Protein 8AMY (pdb70)

Structure (mmCIF, N/CA/C/O backbone):
data_8AMY
#
_entry.id   8AMY
#
_cell.length_a   52.860
_cell.length_b   52.860
_cell.length_c   137.430
_cell.angle_alpha   90.000
_cell.angle_beta   90.000
_cell.angle_gamma   90.000
#
_symmetry.space_group_name_H-M   'I 41 2 2'
#
loop_
_entity.id
_entity.type
_entity.pdbx_description
1 polymer 'Mu8.1 conotoxin'
2 non-polymer '2-(N-MORPHOLINO)-ETHANESULFONIC ACID'
3 non-polymer 1-ETHOXY-2-(2-ETHOXYETHOXY)ETHANE
4 non-polymer 'BICARBONATE ION'
5 non-polymer 'SULFATE ION'
6 non-polymer 'ZINC ION'
7 non-polymer 'SODIUM ION'
8 water water
#
loop_
_atom_site.group_PDB
_atom_site.id
_atom_site.type_symbol
_atom_site.label_atom_id
_atom_site.label_alt_id
_atom_site.label_comp_id
_atom_site.label_asym_id
_atom_site.label_entity_id
_atom_site.label_seq_id
_atom_site.pdbx_PDB_ins_code
_atom_site.Cartn_x
_atom_site.Cartn_y
_atom_site.Cartn_z
_atom_site.occupancy
_atom_site.B_iso_or_equiv
_atom_site.auth_seq_id
_atom_site.auth_comp_id
_atom_site.auth_asym_id
_atom_site.auth_atom_id
_atom_site.pdbx_PDB_model_num
ATOM 1 N N . ASP A 1 5 ? 26.91212 11.25241 67.40037 1.000 82.95561 5 ASP A N 1
ATOM 2 C CA . ASP A 1 5 ? 26.28974 12.36316 66.67904 1.000 71.74604 5 ASP A CA 1
ATOM 3 C C . ASP A 1 5 ? 24.77518 12.16646 66.49531 1.000 69.83322 5 ASP A C 1
ATOM 4 O O . ASP A 1 5 ? 24.25100 11.02490 66.46459 1.000 50.16593 5 ASP A O 1
ATOM 12 N N . ASN A 1 6 ? 24.06556 13.28790 66.32934 1.000 44.06610 6 ASN A N 1
ATOM 13 C CA . ASN A 1 6 ? 22.61060 13.20184 66.30572 1.000 51.42270 6 ASN A CA 1
ATOM 14 C C . ASN A 1 6 ? 22.10304 12.55382 65.01342 1.000 43.30174 6 ASN A C 1
ATOM 15 O O . ASN A 1 6 ? 20.98083 12.03127 65.00538 1.000 38.94775 6 ASN A O 1
ATOM 26 N N . LEU A 1 7 ? 22.90514 12.55756 63.94296 1.000 39.51304 7 LEU A N 1
ATOM 27 C CA . LEU A 1 7 ? 22.47829 12.01891 62.64951 1.000 31.95367 7 LEU A CA 1
ATOM 28 C C . LEU A 1 7 ? 23.16038 10.71044 62.30807 1.000 38.25002 7 LEU A C 1
ATOM 29 O O . LEU A 1 7 ? 23.08045 10.26483 61.17268 1.000 31.21492 7 LEU A O 1
ATOM 45 N N . THR A 1 8 ? 23.78274 10.05907 63.27363 1.000 35.86762 8 THR A N 1
ATOM 46 C CA . THR A 1 8 ? 24.46923 8.81334 62.96210 1.000 32.57351 8 THR A CA 1
ATOM 47 C C . THR A 1 8 ? 23.52044 7.75707 62.38226 1.000 29.93606 8 THR A C 1
ATOM 48 O O . THR A 1 8 ? 23.91332 6.96566 61.51292 1.000 34.94901 8 THR A O 1
ATOM 59 N N . HIS A 1 9 ? 22.26225 7.76674 62.79831 1.000 32.57268 9 HIS A N 1
ATOM 60 C CA . HIS A 1 9 ? 21.31562 6.78010 62.31354 1.000 27.55554 9 HIS A CA 1
ATOM 61 C C . HIS A 1 9 ? 21.00742 6.96717 60.85456 1.000 25.79300 9 HIS A C 1
ATOM 62 O O . HIS A 1 9 ? 20.41941 6.08358 60.23044 1.000 29.51472 9 HIS A O 1
ATOM 76 N N . CYS A 1 10 ? 21.38495 8.09143 60.27797 1.000 26.06681 10 CYS A N 1
ATOM 77 C CA . CYS A 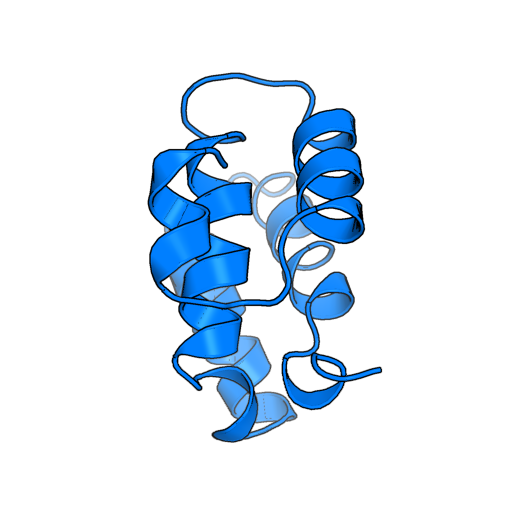1 10 ? 21.00323 8.33793 58.88380 1.000 26.18835 10 CYS A CA 1
ATOM 78 C C . CYS A 1 10 ? 21.95954 7.70930 57.88843 1.000 28.01296 10 CYS A C 1
ATOM 79 O O . CYS A 1 10 ? 21.65253 7.69880 56.69490 1.000 26.19622 10 CYS A O 1
ATOM 86 N N . ARG A 1 11 ? 23.17904 7.30806 58.31807 1.000 24.49349 11 ARG A N 1
ATOM 87 C CA . ARG A 1 11 ? 24.14065 6.65204 57.43613 1.000 24.71091 11 ARG A CA 1
ATOM 88 C C . ARG A 1 11 ? 24.46603 7.54847 56.24042 1.000 27.05619 11 ARG A C 1
ATOM 89 O O . ARG A 1 11 ? 24.45660 7.10212 55.11194 1.000 26.09725 11 ARG A O 1
ATOM 110 N N . LEU A 1 12 ? 24.73309 8.85026 56.49966 1.000 27.61266 12 LEU A N 1
ATOM 111 C CA . LEU A 1 12 ? 24.76832 9.81507 55.40175 1.000 28.57597 12 LEU A CA 1
ATOM 112 C C . LEU A 1 12 ? 26.04402 9.70282 54.58685 1.000 25.42472 12 LEU A C 1
ATOM 113 O O . LEU A 1 12 ? 26.02818 9.91857 53.36598 1.000 28.66032 12 LEU A O 1
ATOM 129 N N . PHE A 1 13 ? 27.16102 9.30372 55.19466 1.000 30.24745 13 PHE A N 1
ATOM 130 C CA . PHE A 1 13 ? 28.36352 9.06978 54.39326 1.000 31.89375 13 PHE A CA 1
ATOM 131 C C . PHE A 1 13 ? 28.16697 7.90464 53.44972 1.000 30.57870 13 PHE A C 1
ATOM 132 O O . PHE A 1 13 ? 28.59979 7.92676 52.27802 1.000 30.65708 13 PHE A O 1
ATOM 149 N N . GLU A 1 14 ? 27.50719 6.86963 53.94490 1.000 28.16474 14 GLU A N 1
ATOM 150 C CA . GLU A 1 14 ? 27.10748 5.73837 53.11241 1.000 27.89610 14 GLU A CA 1
ATOM 151 C C . GLU A 1 14 ? 26.24266 6.20604 51.93440 1.000 28.73934 14 GLU A C 1
ATOM 152 O O . GLU A 1 14 ? 26.49402 5.83725 50.77071 1.000 32.86037 14 GLU A O 1
ATOM 164 N N . PHE A 1 15 ? 25.27606 7.07957 52.19862 1.000 26.73087 15 PHE A N 1
ATOM 165 C CA . PHE A 1 15 ? 24.45865 7.63532 51.12010 1.000 23.28965 15 PHE A CA 1
ATOM 166 C C . PHE A 1 15 ? 25.32101 8.41699 50.14600 1.000 24.28801 15 PHE A C 1
ATOM 167 O O . PHE A 1 15 ? 25.21129 8.23861 48.92118 1.000 26.54568 15 PHE A O 1
ATOM 184 N N . ARG A 1 16 ? 26.20338 9.24592 50.66102 1.000 27.87283 16 ARG A N 1
ATOM 185 C CA . ARG A 1 16 ? 27.06971 10.03818 49.80270 1.000 25.93497 16 ARG A CA 1
ATOM 186 C C . ARG A 1 16 ? 27.89230 9.14634 48.89278 1.000 27.36672 16 ARG A C 1
ATOM 187 O O . ARG A 1 16 ? 27.94613 9.34617 47.66790 1.000 28.68948 16 ARG A O 1
ATOM 208 N N A LEU A 1 17 ? 28.53021 8.13320 49.46441 0.522 26.33119 17 LEU A N 1
ATOM 209 N N B LEU A 1 17 ? 28.57582 8.17517 49.47026 0.478 26.40399 17 LEU A N 1
ATOM 210 C CA A LEU A 1 17 ? 29.39090 7.28199 48.64607 0.522 27.12063 17 LEU A CA 1
ATOM 211 C CA B LEU A 1 17 ? 29.38537 7.30544 48.63119 0.478 27.15994 17 LEU A CA 1
ATOM 212 C C A LEU A 1 17 ? 28.58694 6.47969 47.64372 0.522 25.94419 17 LEU A C 1
ATOM 213 C C B LEU A 1 17 ? 28.51791 6.65240 47.57526 0.478 25.57506 17 LEU A C 1
ATOM 214 O O A LEU A 1 17 ? 29.11354 6.07663 46.60441 0.522 25.91159 17 LEU A O 1
ATOM 215 O O B LEU A 1 17 ? 28.88260 6.61128 46.39042 0.478 26.22235 17 LEU A O 1
ATOM 246 N N . CYS A 1 18 ? 27.35083 6.13704 47.99055 1.000 24.91182 18 CYS A N 1
ATOM 247 C CA . CYS A 1 18 ? 26.45960 5.46023 47.04047 1.000 27.79514 18 CYS A CA 1
ATOM 248 C C . CYS A 1 18 ? 26.12323 6.38112 45.87424 1.000 23.81604 18 CYS A C 1
ATOM 249 O O . CYS A 1 18 ? 26.23880 6.01497 44.68422 1.000 29.18943 18 CYS A O 1
ATOM 257 N N . LEU A 1 19 ? 25.74537 7.62517 46.18987 1.000 24.49324 19 LEU A N 1
ATOM 258 C CA . LEU A 1 19 ? 25.33370 8.49439 45.11160 1.000 25.70630 19 LEU A CA 1
ATOM 259 C C . LEU A 1 19 ? 26.48146 8.78041 44.16234 1.000 28.15159 19 LEU A C 1
ATOM 260 O O . LEU A 1 19 ? 26.31037 8.77044 42.93553 1.000 26.33750 19 LEU A O 1
ATOM 276 N N . LEU A 1 20 ? 27.68664 9.00693 44.71113 1.000 28.30480 20 LEU A N 1
ATOM 277 C CA . LEU A 1 20 ? 28.85371 9.27228 43.88574 1.000 32.64300 20 LEU A CA 1
ATOM 278 C C . LEU A 1 20 ? 29.15743 8.09690 42.95631 1.000 27.25766 20 LEU A C 1
ATOM 279 O O . LEU A 1 20 ? 29.41866 8.28628 41.75614 1.000 28.46341 20 LEU A O 1
ATOM 295 N N . GLU A 1 21 ? 29.10154 6.87339 43.47747 1.000 26.06157 21 GLU A N 1
ATOM 296 C CA . GLU A 1 21 ? 29.38303 5.68191 42.68487 1.000 30.15504 21 GLU A CA 1
ATOM 297 C C . GLU A 1 21 ? 28.32690 5.46865 41.63458 1.000 26.75620 21 GLU A C 1
ATOM 298 O O . GLU A 1 21 ? 28.64464 5.24066 40.46388 1.000 28.47265 21 GLU A O 1
ATOM 310 N N . CYS A 1 22 ? 27.07176 5.59636 42.01343 1.000 24.71917 22 CYS A N 1
ATOM 311 C CA . CYS A 1 22 ? 25.96701 5.45207 41.06762 1.000 24.31527 22 CYS A CA 1
ATOM 312 C C . CYS A 1 22 ? 26.05994 6.46895 39.93294 1.000 29.00624 22 CYS A C 1
ATOM 313 O O . CYS A 1 22 ? 25.90262 6.11243 38.76269 1.000 27.08097 22 CYS A O 1
ATOM 320 N N A MET A 1 23 ? 26.34074 7.73829 40.25527 0.493 26.42786 23 MET A N 1
ATOM 321 N N B MET A 1 23 ? 26.34191 7.73834 40.25087 0.507 26.43535 23 MET A N 1
ATOM 322 C CA A MET A 1 23 ? 26.48220 8.74787 39.20676 0.493 25.95165 23 MET A CA 1
ATOM 323 C CA B MET A 1 23 ? 26.47373 8.73384 39.18826 0.507 25.87776 23 MET A CA 1
ATOM 324 C C A MET A 1 23 ? 27.70089 8.48779 38.32177 0.493 30.08434 23 MET A C 1
ATOM 325 C C B MET A 1 23 ? 27.70698 8.49673 38.31989 0.507 30.09504 23 MET A C 1
ATOM 326 O O A MET A 1 23 ? 27.66130 8.74051 37.10466 0.493 27.48831 23 MET A O 1
ATOM 327 O O B MET A 1 23 ? 27.67684 8.77328 37.10699 0.507 27.48882 23 MET A O 1
ATOM 354 N N . SER A 1 24 ? 28.79337 7.99169 38.90555 1.000 28.55979 24 SER A N 1
ATOM 355 C CA . SER A 1 24 ? 29.97007 7.66583 38.12079 1.000 33.79478 24 SER A CA 1
ATOM 356 C C . SER A 1 24 ? 29.66512 6.58319 37.09933 1.000 26.69778 24 SER A C 1
ATOM 357 O O . SER A 1 24 ? 30.21347 6.60692 35.98395 1.000 28.03699 24 SER A O 1
ATOM 366 N N . LEU A 1 25 ? 28.78071 5.65929 37.42428 1.000 24.78996 25 LEU A N 1
ATOM 367 C CA . LEU A 1 25 ? 28.37362 4.59611 36.51445 1.000 29.86799 25 LEU A CA 1
ATOM 368 C C . LEU A 1 25 ? 27.31282 5.03797 35.51303 1.000 29.28661 25 LEU A C 1
ATOM 369 O O . LEU A 1 25 ? 26.94834 4.25946 34.63473 1.000 28.59781 25 LEU A O 1
ATOM 385 N N . THR A 1 26 ? 26.85221 6.28291 35.61780 1.000 23.74548 26 THR A N 1
ATOM 386 C CA . THR A 1 26 ? 25.82431 6.91097 34.75039 1.000 23.99296 26 THR A CA 1
ATOM 387 C C . THR A 1 26 ? 24.45889 6.20360 34.83927 1.000 26.22328 26 THR A C 1
ATOM 388 O O . THR A 1 26 ? 23.67364 6.16805 33.89380 1.000 24.78788 26 THR A O 1
ATOM 399 N N . LEU A 1 27 ? 24.12472 5.74202 36.02839 1.000 25.37654 27 LEU A N 1
ATOM 400 C CA . LEU A 1 27 ? 22.87738 5.00662 36.16909 1.000 22.71211 27 LEU A CA 1
ATOM 401 C C . LEU A 1 27 ? 21.67892 5.93841 36.34682 1.000 22.84141 27 LEU A C 1
ATOM 402 O O . LEU A 1 27 ? 21.81641 7.09758 36.75104 1.000 24.68361 27 LEU A O 1
ATOM 418 N N . ASP A 1 28 ? 20.48465 5.39211 36.11150 1.000 22.50502 28 ASP A N 1
ATOM 419 C CA . ASP A 1 28 ? 19.26170 6.15353 36.24617 1.000 24.20854 28 ASP A CA 1
ATOM 420 C C . ASP A 1 28 ? 18.82714 6.09868 37.69547 1.000 24.69476 28 ASP A C 1
ATOM 421 O O . ASP A 1 28 ? 19.12150 5.13448 38.39168 1.000 26.22844 28 ASP A O 1
ATOM 430 N N . HIS A 1 29 ? 18.13856 7.16049 38.11421 1.000 21.59772 29 HIS A N 1
ATOM 431 C CA . HIS A 1 29 ? 17.52181 7.21193 39.43332 1.000 20.98104 29 HIS A CA 1
ATOM 432 C C . HIS A 1 29 ? 18.46576 6.89243 40.59182 1.000 22.43389 29 HIS A C 1
ATOM 433 O O . HIS A 1 29 ? 18.13329 6.17767 41.53076 1.000 23.88841 29 HIS A O 1
ATOM 447 N N . CYS A 1 30 ? 19.61185 7.57453 40.63301 1.000 22.19869 30 CYS A N 1
ATOM 448 C CA . CYS A 1 30 ? 20.56285 7.29035 41.70690 1.000 20.72685 30 CYS A CA 1
ATOM 449 C C . CYS A 1 30 ? 20.04631 7.69721 43.08384 1.000 20.33565 30 CYS A C 1
ATOM 450 O O . CYS A 1 30 ? 20.31241 7.00545 44.08044 1.000 24.27535 30 CYS A O 1
ATOM 457 N N . TYR A 1 31 ? 19.37216 8.82814 43.18779 1.000 22.71741 31 TYR A N 1
ATOM 458 C CA . TYR A 1 31 ? 18.89077 9.21303 44.52459 1.000 20.03111 31 TYR A CA 1
ATOM 459 C C . TYR A 1 31 ? 17.95797 8.14828 45.05948 1.000 22.48568 31 TYR A C 1
ATOM 460 O O . TYR A 1 31 ? 18.05932 7.73025 46.23535 1.000 22.55142 31 TYR A O 1
ATOM 478 N N . ALA A 1 32 ? 17.00006 7.74999 44.23758 1.000 23.93971 32 ALA A N 1
ATOM 479 C CA . ALA A 1 32 ? 16.01074 6.73975 44.64906 1.000 20.27597 32 ALA A CA 1
ATOM 480 C C . ALA A 1 32 ? 16.66910 5.41860 44.99112 1.000 23.72407 32 ALA A C 1
ATOM 481 O O . ALA A 1 32 ? 16.28195 4.73392 45.95524 1.000 21.96750 32 ALA A O 1
ATOM 488 N N . ARG A 1 33 ? 17.62266 4.99086 44.16847 1.000 20.91992 33 ARG A N 1
ATOM 489 C CA . ARG A 1 33 ? 18.17038 3.65214 44.24299 1.000 21.28841 33 ARG A CA 1
ATOM 490 C C . ARG A 1 33 ? 19.14111 3.53567 45.38720 1.000 21.04753 33 ARG A C 1
ATOM 491 O O . ARG A 1 33 ? 19.10675 2.57463 46.15209 1.000 24.62640 33 ARG A O 1
ATOM 512 N N . CYS A 1 34 ? 19.88170 4.59982 45.62258 1.000 22.42739 34 CYS A N 1
ATOM 513 C CA . CYS A 1 34 ? 20.69990 4.61214 46.83300 1.000 20.28762 34 CYS A CA 1
ATOM 514 C C . CYS A 1 34 ? 19.86200 4.65519 48.07268 1.000 20.95335 34 CYS A C 1
ATOM 515 O O . CYS A 1 34 ? 20.20225 4.01716 49.07953 1.000 24.66941 34 CYS A O 1
ATOM 522 N N . THR A 1 35 ? 18.81576 5.47419 48.09635 1.000 22.00705 35 THR A N 1
ATOM 523 C CA . THR A 1 35 ? 17.93738 5.47813 49.26608 1.000 22.31410 35 THR A CA 1
ATOM 524 C C . THR A 1 35 ? 17.39753 4.08958 49.57650 1.000 23.87088 35 THR A C 1
ATOM 525 O O . THR A 1 35 ? 17.35343 3.64792 50.74300 1.000 23.21700 35 THR A O 1
ATOM 536 N N . THR A 1 36 ? 16.95292 3.42155 48.53707 1.000 23.12979 36 THR A N 1
ATOM 537 C CA . THR A 1 36 ? 16.35813 2.10788 48.67690 1.000 21.17904 36 THR A CA 1
ATOM 538 C C . THR A 1 36 ? 17.34363 1.07292 49.19616 1.000 24.62822 36 THR A C 1
ATOM 539 O O . THR A 1 36 ? 17.02674 0.31641 50.12255 1.000 24.07155 36 THR A O 1
ATOM 550 N N . VAL A 1 37 ? 18.55217 1.05760 48.66236 1.000 23.30995 37 VAL A N 1
ATOM 551 C CA . VAL A 1 37 ? 19.54550 0.07154 49.07950 1.000 25.57003 37 VAL A CA 1
ATOM 552 C C . VAL A 1 37 ? 19.91754 0.29788 50.52725 1.000 20.70293 37 VAL A C 1
ATOM 553 O O . VAL A 1 37 ? 20.02856 -0.64547 51.33229 1.000 25.84903 37 VAL A O 1
ATOM 566 N N . ILE A 1 38 ? 20.12458 1.57083 50.90025 1.000 21.80669 38 ILE A N 1
ATOM 567 C CA . ILE A 1 38 ? 20.48604 1.84279 52.29050 1.000 24.75179 38 ILE A CA 1
ATOM 568 C C . ILE A 1 38 ? 19.36345 1.41962 53.22947 1.000 26.18706 38 ILE A C 1
ATOM 569 O O . ILE A 1 38 ? 19.63777 0.87516 54.30263 1.000 26.31643 38 ILE A O 1
ATOM 585 N N . THR A 1 39 ? 18.07723 1.58978 52.82814 1.000 25.08898 39 THR A N 1
ATOM 586 C CA . THR A 1 39 ? 16.94054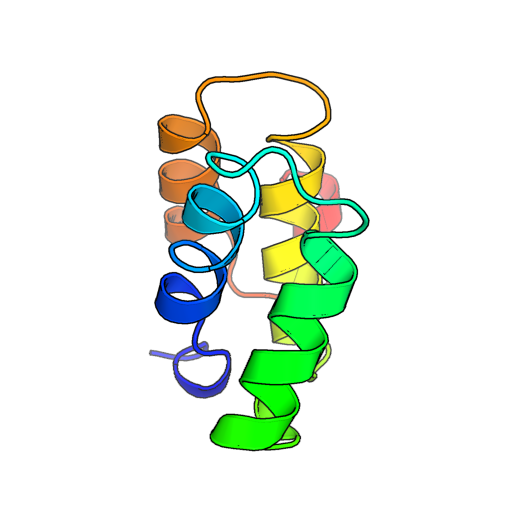 1.08212 53.62370 1.000 23.57330 39 THR A CA 1
ATOM 587 C C . THR A 1 39 ? 17.01910 -0.41954 53.77906 1.000 26.76453 39 THR A C 1
ATOM 588 O O . THR A 1 39 ? 16.78488 -0.94829 54.86082 1.000 28.28560 39 THR A O 1
ATOM 599 N N . GLN A 1 40 ? 17.39793 -1.10894 52.70692 1.000 25.14921 40 GLN A N 1
ATOM 600 C CA . GLN A 1 40 ? 17.41300 -2.57763 52.73316 1.000 27.13675 40 GLN A CA 1
ATOM 601 C C . GLN A 1 40 ? 18.49821 -3.07961 53.66221 1.000 32.81565 40 GLN A C 1
ATOM 602 O O . GLN A 1 40 ? 18.32360 -4.10590 54.31332 1.000 33.35671 40 GLN A O 1
ATOM 616 N N . ILE A 1 41 ? 19.61569 -2.37215 53.73136 1.000 25.98371 41 ILE A N 1
ATOM 617 C CA . ILE A 1 41 ? 20.78585 -2.75789 54.54761 1.000 25.05769 41 ILE A CA 1
ATOM 618 C C . ILE A 1 41 ? 20.65706 -2.28221 55.97570 1.000 32.92964 41 ILE A C 1
ATOM 619 O O . ILE A 1 41 ? 20.96328 -3.02428 56.89863 1.000 32.97176 41 ILE A O 1
ATOM 635 N N . HIS A 1 42 ? 20.20050 -1.04929 56.19442 1.000 22.38862 42 HIS A N 1
ATOM 636 C CA . HIS A 1 42 ? 20.26188 -0.47055 57.53808 1.000 22.69990 42 HIS A CA 1
ATOM 637 C C . HIS A 1 42 ? 18.92317 -0.10478 58.13416 1.000 26.50645 42 HIS A C 1
ATOM 638 O O . HIS A 1 42 ? 18.87181 0.29913 59.32657 1.000 28.06862 42 HIS A O 1
ATOM 652 N N . GLY A 1 43 ? 17.84732 -0.33447 57.43014 1.000 25.63694 43 GLY A N 1
ATOM 653 C CA . GLY A 1 43 ? 16.52414 -0.20710 58.02167 1.000 30.79023 43 GLY A CA 1
ATOM 654 C C . GLY A 1 43 ? 15.86048 1.15619 58.00249 1.000 29.08298 43 GLY A C 1
ATOM 655 O O . GLY A 1 43 ? 16.32073 2.14129 57.43739 1.000 26.88558 43 GLY A O 1
ATOM 659 N N . SER A 1 44 ? 14.72309 1.21115 58.70250 1.000 22.66041 44 SER A N 1
ATOM 660 C CA . SER A 1 44 ? 13.85779 2.38439 58.57732 1.000 26.77955 44 SER A CA 1
ATOM 661 C C . SER A 1 44 ? 14.46485 3.62055 59.17907 1.000 28.21469 44 SER A C 1
ATOM 662 O O . SER A 1 44 ? 14.03215 4.73565 58.85879 1.000 28.45363 44 SER A O 1
ATOM 670 N N . ASP A 1 45 ? 15.43784 3.48621 60.08815 1.000 26.74170 45 ASP A N 1
ATOM 671 C CA . ASP A 1 45 ? 15.96783 4.70164 60.71625 1.000 27.25284 45 ASP A CA 1
ATOM 672 C C . ASP A 1 45 ? 16.62762 5.62693 59.71324 1.000 25.64574 45 ASP A C 1
ATOM 673 O O . ASP A 1 45 ? 16.67641 6.84169 59.93515 1.000 25.83968 45 ASP A O 1
ATOM 682 N N . THR A 1 46 ? 17.07885 5.10826 58.56922 1.000 26.25945 46 THR A N 1
ATOM 683 C CA . THR A 1 46 ? 17.70629 5.92483 57.54488 1.000 28.58711 46 THR A CA 1
ATOM 684 C C . THR A 1 46 ? 16.69779 6.79192 56.80733 1.000 28.46987 46 THR A C 1
ATOM 685 O O . THR A 1 46 ? 17.09082 7.67900 56.03843 1.000 26.67214 46 THR A O 1
ATOM 696 N N . ASN A 1 47 ? 15.40759 6.51535 56.97095 1.000 21.41224 47 ASN A N 1
ATOM 697 C CA . ASN A 1 47 ? 14.36848 7.33999 56.33868 1.000 23.09599 47 ASN A CA 1
ATOM 698 C C . ASN A 1 47 ? 13.65753 8.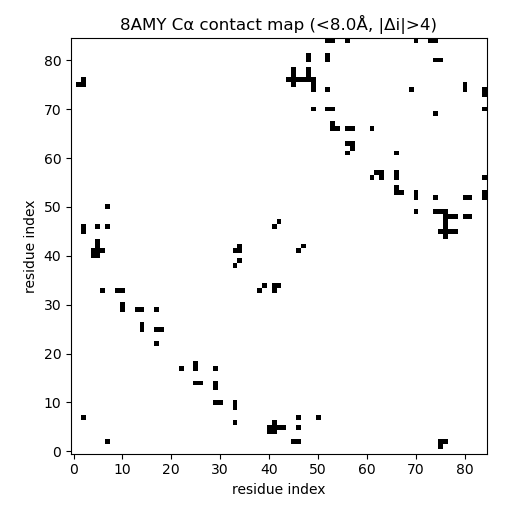31218 57.27346 1.000 27.68895 47 ASN A C 1
ATOM 699 O O . ASN A 1 47 ? 12.57133 8.80445 56.91858 1.000 24.44256 47 ASN A O 1
ATOM 710 N N . ARG A 1 48 ? 14.21140 8.62814 58.47136 1.000 24.24300 48 ARG A N 1
ATOM 711 C CA . ARG A 1 48 ? 13.53728 9.60608 59.273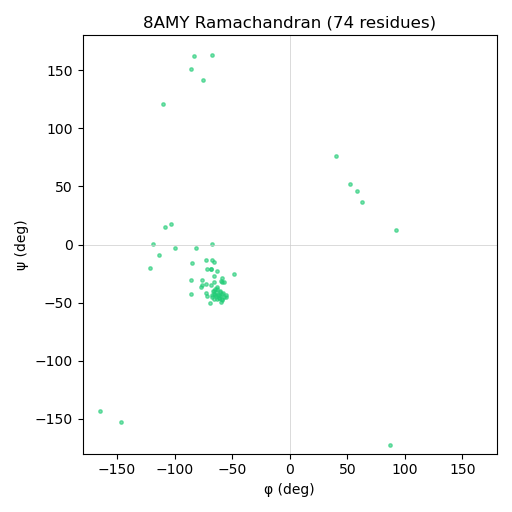51 1.000 26.33728 48 ARG A CA 1
ATOM 712 C C . ARG A 1 48 ? 13.59608 10.98643 58.62523 1.000 23.48351 48 ARG A C 1
ATOM 713 O O . ARG A 1 48 ? 14.36373 11.24219 57.71358 1.000 26.15321 48 ARG A O 1
ATOM 734 N N . PHE A 1 49 ? 12.72109 11.85951 59.09071 1.000 27.53224 49 PHE A N 1
ATOM 735 C CA . PHE A 1 49 ? 12.61474 13.14829 58.45490 1.000 21.90503 49 PHE A CA 1
ATOM 736 C C . PHE A 1 49 ? 13.87607 13.97402 58.62573 1.000 26.88232 49 PHE A C 1
ATOM 737 O O . PHE A 1 49 ? 14.22941 14.70821 57.70562 1.000 28.09272 49 PHE A O 1
ATOM 754 N N . ASP A 1 50 ? 14.58590 13.83264 59.74226 1.000 24.13185 50 ASP A N 1
ATOM 755 C CA . ASP A 1 50 ? 15.81120 14.59467 59.88212 1.000 26.95152 50 ASP A CA 1
ATOM 756 C C . ASP A 1 50 ? 16.83514 14.13816 58.84476 1.000 26.59355 50 ASP A C 1
ATOM 757 O O . ASP A 1 50 ? 17.57539 14.96662 58.30323 1.000 30.63562 50 ASP A O 1
ATOM 766 N N . CYS A 1 51 ? 16.90080 12.85570 58.56231 1.000 24.75916 51 CYS A N 1
ATOM 767 C CA . CYS A 1 51 ? 17.71735 12.36351 57.43951 1.000 21.83008 51 CYS A CA 1
ATOM 768 C C . CYS A 1 51 ? 17.25261 12.99380 56.14114 1.000 29.70599 51 CYS A C 1
ATOM 769 O O . CYS A 1 51 ? 18.06940 13.37155 55.30048 1.000 28.10737 51 CYS A O 1
ATOM 776 N N . THR A 1 52 ? 15.92755 13.09395 55.94851 1.000 23.08322 52 THR A N 1
ATOM 777 C CA . THR A 1 52 ? 15.39503 13.65454 54.68917 1.000 22.13533 52 THR A CA 1
ATOM 778 C C . THR A 1 52 ? 15.83857 15.10969 54.50975 1.000 24.19648 52 THR A C 1
ATOM 779 O O . THR A 1 52 ? 16.15801 15.56720 53.38583 1.000 25.70043 52 THR A O 1
ATOM 790 N N . ILE A 1 53 ? 15.75867 1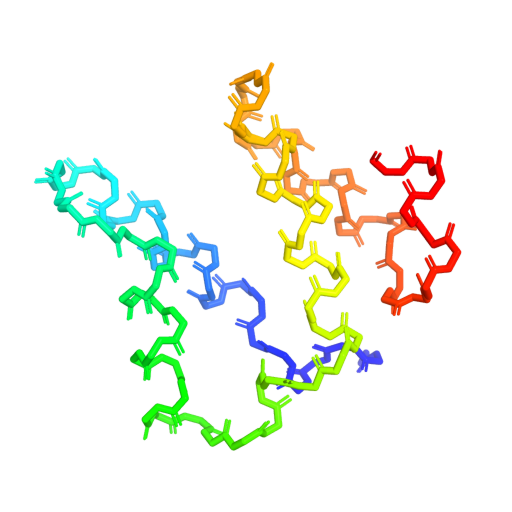5.87523 55.58555 1.000 26.68522 53 ILE A N 1
ATOM 791 C CA . ILE A 1 53 ? 16.18324 17.26542 55.53736 1.000 25.61393 53 ILE A CA 1
ATOM 792 C C . ILE A 1 53 ? 17.64233 17.35548 55.13478 1.000 26.78632 53 ILE A C 1
ATOM 793 O O . ILE A 1 53 ? 18.00254 18.10586 54.22830 1.000 28.48598 53 ILE A O 1
ATOM 809 N N . PHE A 1 54 ? 18.51477 16.56014 55.75419 1.000 26.37623 54 PHE A N 1
ATOM 810 C CA . PHE A 1 54 ? 19.94013 16.68487 55.42537 1.000 25.83606 54 PHE A CA 1
ATOM 811 C C . PHE A 1 54 ? 20.16571 16.33647 53.96296 1.000 26.77054 54 PHE A C 1
ATOM 812 O O . PHE A 1 54 ? 20.84645 17.03542 53.21478 1.000 29.20140 54 PHE A O 1
ATOM 829 N N . LYS A 1 55 ? 19.57764 15.21789 53.54401 1.000 27.15549 55 LYS A N 1
ATOM 830 C CA . LYS A 1 55 ? 19.73248 14.76725 52.17507 1.000 23.77408 55 LYS A CA 1
ATOM 831 C C . LYS A 1 55 ? 19.18901 15.78013 51.18006 1.000 27.86564 55 LYS A C 1
ATOM 832 O O . LYS A 1 55 ? 19.77004 15.99447 50.11648 1.000 30.06513 55 LYS A O 1
ATOM 851 N N . THR A 1 56 ? 18.05995 16.39426 51.48911 1.000 26.61666 56 THR A N 1
ATOM 852 C CA . THR A 1 56 ? 17.49373 17.36355 50.56148 1.000 25.32655 56 THR A CA 1
ATOM 853 C C . THR A 1 56 ? 18.39909 18.57483 50.44392 1.000 32.34376 56 THR A C 1
ATOM 854 O O . THR A 1 56 ? 18.64887 19.07898 49.33276 1.000 31.84237 56 THR A O 1
ATOM 865 N N . CYS A 1 57 ? 18.92211 19.04608 51.58194 1.000 27.38640 57 CYS A N 1
ATOM 866 C CA . CYS A 1 57 ? 19.83768 20.18546 51.53345 1.000 28.82175 57 CYS A CA 1
ATOM 867 C C . CYS A 1 57 ? 21.05321 19.87534 50.67182 1.000 33.38780 57 CYS A C 1
ATOM 868 O O . CYS A 1 57 ? 21.50934 20.71280 49.87991 1.000 35.82542 57 CYS A O 1
ATOM 875 N N . TYR A 1 58 ? 21.64015 18.70266 50.88960 1.000 30.29691 58 TYR A N 1
ATOM 876 C CA . TYR A 1 58 ? 22.83439 18.26997 50.17619 1.000 31.68000 58 TYR A CA 1
ATOM 877 C C . TYR A 1 58 ? 22.54746 18.07501 48.69596 1.000 31.08567 58 TYR A C 1
ATOM 878 O O . TYR A 1 58 ? 23.29451 18.54801 47.82896 1.000 32.57560 58 TYR A O 1
ATOM 896 N N . TYR A 1 59 ? 21.44586 17.39418 48.39056 1.000 29.67566 59 TYR A N 1
ATOM 897 C CA . TYR A 1 59 ? 21.17911 17.03342 46.99845 1.000 26.56337 59 TYR A CA 1
ATOM 898 C C . TYR A 1 59 ? 20.67909 18.22231 46.17500 1.000 35.26786 59 TYR A C 1
ATOM 899 O O . TYR A 1 59 ? 21.05034 18.36515 44.99612 1.000 34.07389 59 TYR A O 1
ATOM 917 N N . ARG A 1 60 ? 19.89317 19.12689 46.76594 1.000 35.12041 60 ARG A N 1
ATOM 918 C CA . ARG A 1 60 ? 19.52148 20.35938 46.06388 1.000 32.64888 60 ARG A CA 1
ATOM 919 C C . ARG A 1 60 ? 20.76147 21.15219 45.64461 1.000 32.21520 60 ARG A C 1
ATOM 920 O O . ARG A 1 60 ? 20.82119 21.71191 44.55000 1.000 45.19225 60 ARG A O 1
ATOM 941 N N . CYS A 1 61 ? 21.73967 21.23166 46.53499 1.000 36.70969 61 CYS A N 1
ATOM 942 C CA . CYS A 1 61 ? 22.98126 21.94997 46.30660 1.000 42.95688 61 CYS A CA 1
ATOM 943 C C . CYS A 1 61 ? 23.77394 21.28714 45.19682 1.000 48.47349 61 CYS A C 1
ATOM 944 O O . CYS A 1 61 ? 24.28079 21.95365 44.29370 1.000 56.95660 61 CYS A O 1
ATOM 951 N N A TYR A 1 62 ? 23.92935 19.97327 45.25019 0.497 45.42028 62 TYR A N 1
ATOM 952 N N B TYR A 1 62 ? 23.81274 19.95477 45.22211 0.503 45.39721 62 TYR A N 1
ATOM 953 C CA A TYR A 1 62 ? 24.56963 19.32087 44.12096 0.497 53.73039 62 TYR A CA 1
ATOM 954 C CA B TYR A 1 62 ? 24.50371 19.11551 44.24795 0.503 52.10894 62 TYR A CA 1
ATOM 955 C C A TYR A 1 62 ? 23.76891 19.56249 42.85631 0.497 55.32191 62 TYR A C 1
ATOM 956 C C B TYR A 1 62 ? 23.77201 19.03891 42.91526 0.503 55.83865 62 TYR A C 1
ATOM 957 O O A TYR A 1 62 ? 24.31127 19.98609 41.83110 0.497 49.64472 62 TYR A O 1
ATOM 958 O O B TYR A 1 62 ? 24.40824 18.74513 41.89740 0.503 62.62490 62 TYR A O 1
ATOM 993 N N . VAL A 1 63 ? 22.46345 19.30552 42.91310 1.000 48.38847 63 VAL A N 1
ATOM 994 C CA . VAL A 1 63 ? 21.65886 19.38310 41.69679 1.000 52.01924 63 VAL A CA 1
ATOM 995 C C . VAL A 1 63 ? 21.76055 20.76613 41.07183 1.000 66.67280 63 VAL A C 1
ATOM 996 O O . VAL A 1 63 ? 22.12822 20.91157 39.90211 1.000 71.85827 63 VAL A O 1
ATOM 1008 N N . LEU A 1 64 ? 21.42444 21.80046 41.84560 1.000 69.81560 64 LEU A N 1
ATOM 1009 C CA . LEU A 1 64 ? 21.38860 23.18440 41.38169 1.000 76.55832 64 LEU A CA 1
ATOM 1010 C C . LEU A 1 64 ? 22.77880 23.74151 41.05479 1.000 82.28336 64 LEU A C 1
ATOM 1011 O O . LEU A 1 64 ? 22.87949 24.90894 40.65133 1.000 86.83340 64 LEU A O 1
ATOM 1027 N N . GLY A 1 65 ? 23.84234 22.95065 41.20437 1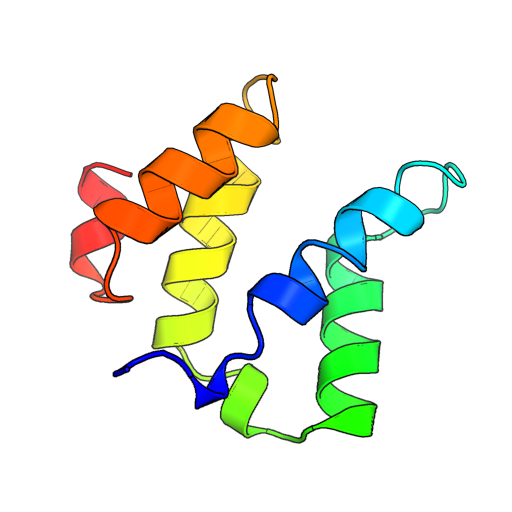.000 81.41027 65 GLY A N 1
ATOM 1028 C CA . GLY A 1 65 ? 25.18883 23.44852 40.99789 1.000 82.17976 65 GLY A CA 1
ATOM 1029 C C . GLY A 1 65 ? 26.20479 22.34118 40.85472 1.000 91.29451 65 GLY A C 1
ATOM 1030 O O . GLY A 1 65 ? 25.92031 21.28316 40.27454 1.000 78.85112 65 GLY A O 1
ATOM 1034 N N . LYS A 1 66 ? 27.39720 22.56144 41.38945 1.000 91.21826 66 LYS A N 1
ATOM 1035 C CA . LYS A 1 66 ? 28.41840 21.54070 41.23725 1.000 116.35890 66 LYS A CA 1
ATOM 1036 C C . LYS A 1 66 ? 29.30314 21.51785 42.46782 1.000 118.74161 66 LYS A C 1
ATOM 1037 O O . LYS A 1 66 ? 28.85221 21.89356 43.55317 1.000 104.27243 66 LYS A O 1
ATOM 1056 N N . THR A 1 67 ? 30.55921 21.09725 42.29895 1.000 134.44281 67 THR A N 1
ATOM 1057 C CA . THR A 1 67 ? 31.42257 20.77114 43.42518 1.000 119.82934 67 THR A CA 1
ATOM 1058 C C . THR A 1 67 ? 30.59357 20.02610 44.46948 1.000 108.26944 67 THR A C 1
ATOM 1059 O O . THR A 1 67 ? 30.16815 20.60540 45.47196 1.000 106.37552 67 THR A O 1
ATOM 1070 N N . GLU A 1 68 ? 30.31755 18.74521 44.21537 1.000 74.41557 68 GLU A N 1
ATOM 1071 C CA . GLU A 1 68 ? 29.73683 17.89513 45.24378 1.000 54.60640 68 GLU A CA 1
ATOM 1072 C C . GLU A 1 68 ? 30.49321 18.01444 46.56655 1.000 55.70036 68 GLU A C 1
ATOM 1073 O O . GLU A 1 68 ? 29.91355 17.78296 47.63628 1.000 51.77386 68 GLU A O 1
ATOM 1085 N N . ASP A 1 69 ? 31.77472 18.39112 46.52585 1.000 62.42460 69 ASP A N 1
ATOM 1086 C CA . ASP A 1 69 ? 32.58842 18.36372 47.74026 1.000 52.17876 69 ASP A CA 1
ATOM 1087 C C . ASP A 1 69 ? 32.21723 19.48959 48.70740 1.000 76.67411 69 ASP A C 1
ATOM 1088 O O . ASP A 1 69 ? 32.16814 19.27026 49.93117 1.000 53.80084 69 ASP A O 1
ATOM 1097 N N . HIS A 1 70 ? 31.97777 20.70974 48.19541 1.000 72.85701 70 HIS A N 1
ATOM 1098 C CA . HIS A 1 70 ? 31.52757 21.77439 49.08820 1.000 69.73201 70 HIS A CA 1
ATOM 1099 C C . HIS A 1 70 ? 30.07303 21.54676 49.50579 1.000 55.32033 70 HIS A C 1
ATOM 1100 O O . HIS A 1 70 ? 29.71663 21.83216 50.65348 1.000 52.65012 70 HIS A O 1
ATOM 1114 N N . CYS A 1 71 ? 29.23155 20.99044 48.61832 1.000 52.67188 71 CYS A N 1
ATOM 1115 C CA . CYS A 1 71 ? 27.86685 20.64929 49.02591 1.000 54.76183 71 CYS A CA 1
ATOM 1116 C C . CYS A 1 71 ? 27.87202 19.73107 50.24218 1.000 45.86016 71 CYS A C 1
ATOM 1117 O O . CYS A 1 71 ? 27.07539 19.91666 51.17361 1.000 43.95392 71 CYS A O 1
ATOM 1124 N N . TRP A 1 72 ? 28.74966 18.72183 50.24707 1.000 48.75668 72 TRP A N 1
ATOM 1125 C CA . TRP A 1 72 ? 28.81023 17.80579 51.38614 1.000 44.39784 72 TRP A CA 1
ATOM 1126 C C . TRP A 1 72 ? 29.37340 18.50230 52.61964 1.000 47.58777 72 TRP A C 1
ATOM 1127 O O . TRP A 1 72 ? 28.80061 18.43228 53.71836 1.000 36.56766 72 TRP A O 1
ATOM 1148 N N . LYS A 1 73 ? 30.51087 19.17253 52.45930 1.000 47.46856 73 LYS A N 1
ATOM 1149 C CA . LYS A 1 73 ? 31.16764 19.75627 53.61657 1.000 50.15194 73 LYS A CA 1
ATOM 1150 C C . LYS A 1 73 ? 30.29067 20.82353 54.26390 1.000 40.86913 73 LYS A C 1
ATOM 1151 O O . LYS A 1 73 ? 30.26533 20.95367 55.49037 1.000 42.02670 73 LYS A O 1
ATOM 1170 N N . GLY A 1 74 ? 29.58033 21.61306 53.46134 1.000 46.33825 74 GLY A N 1
ATOM 1171 C CA . GLY A 1 74 ? 28.75708 22.65617 54.04407 1.000 40.95933 74 GLY A CA 1
ATOM 1172 C C . GLY A 1 74 ? 27.53161 22.09608 54.73536 1.000 41.01461 74 GLY A C 1
ATOM 1173 O O . GLY A 1 74 ? 27.19540 22.48990 55.85811 1.000 41.07046 74 GLY A O 1
ATOM 1177 N N . THR A 1 75 ? 26.8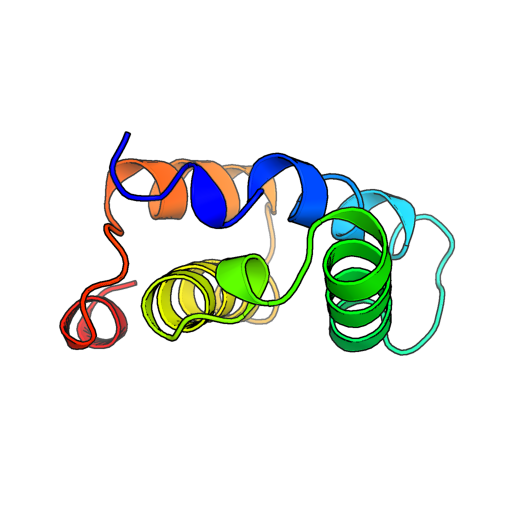6011 21.15369 54.09828 1.000 39.46829 75 THR A N 1
ATOM 1178 C CA . THR A 1 75 ? 25.72326 20.55739 54.74908 1.000 32.72769 75 THR A CA 1
ATOM 1179 C C . THR A 1 75 ? 26.15838 19.87208 56.03597 1.000 36.08674 75 THR A C 1
ATOM 1180 O O . THR A 1 75 ? 25.49723 19.97014 57.07751 1.000 35.64513 75 THR A O 1
ATOM 1191 N N . ALA A 1 76 ? 27.23332 19.11076 55.95775 1.000 34.83204 76 ALA A N 1
ATOM 1192 C CA . ALA A 1 76 ? 27.67377 18.37223 57.12937 1.000 41.97300 76 ALA A CA 1
ATOM 1193 C C . ALA A 1 76 ? 28.00022 19.28772 58.28808 1.000 49.54004 76 ALA A C 1
ATOM 1194 O O . ALA A 1 76 ? 27.82561 18.89963 59.45001 1.000 43.29510 76 ALA A O 1
ATOM 1201 N N . THR A 1 77 ? 28.47340 20.51010 58.02040 1.000 45.97639 77 THR A N 1
ATOM 1202 C CA . THR A 1 77 ? 28.79394 21.38756 59.14297 1.000 37.84909 77 THR A CA 1
ATOM 1203 C C . THR A 1 77 ? 27.60283 22.17812 59.66642 1.000 54.77086 77 THR A C 1
ATOM 1204 O O . THR A 1 77 ? 27.54977 22.44564 60.86701 1.000 56.17706 77 THR A O 1
ATOM 1215 N N . SER A 1 78 ? 26.62851 22.53801 58.82967 1.000 37.95180 78 SER A N 1
ATOM 1216 C CA . SER A 1 78 ? 25.61211 23.50124 59.24581 1.000 45.04838 78 SER A CA 1
ATOM 1217 C C . SER A 1 78 ? 24.20675 22.93055 59.36526 1.000 40.51387 78 SER A C 1
ATOM 1218 O O . SER A 1 78 ? 23.31625 23.63274 59.86499 1.000 47.50371 78 SER A O 1
ATOM 1226 N N . VAL A 1 79 ? 23.96113 21.70125 58.92057 1.000 37.65117 79 VAL A N 1
ATOM 1227 C CA . VAL A 1 79 ? 22.62579 21.12181 58.91538 1.000 35.17116 79 VAL A CA 1
ATOM 1228 C C . VAL A 1 79 ? 22.57481 20.01815 59.95927 1.000 41.28585 79 VAL A C 1
ATOM 1229 O O . VAL A 1 79 ? 23.34624 19.05359 59.89637 1.000 43.76796 79 VAL A O 1
ATOM 1242 N N . THR A 1 80 ? 21.66667 20.16666 60.91654 1.000 39.79609 80 THR A N 1
ATOM 1243 C CA . THR A 1 80 ? 21.38068 19.15073 61.91502 1.000 38.85970 80 THR A CA 1
ATOM 1244 C C . THR A 1 80 ? 20.14605 18.33155 61.60745 1.000 40.24255 80 THR A C 1
ATOM 1245 O O . THR A 1 80 ? 19.80299 17.45216 62.39409 1.000 43.25531 80 THR A O 1
ATOM 1256 N N . GLY A 1 81 ? 19.43645 18.64442 60.52789 1.000 35.60723 81 GLY A N 1
ATOM 1257 C CA . GLY A 1 81 ? 18.21098 17.94941 60.15959 1.000 33.64261 81 GLY A CA 1
ATOM 1258 C C . GLY A 1 81 ? 16.97805 18.61193 60.71949 1.000 39.07023 81 GLY A C 1
ATOM 1259 O O . GLY A 1 81 ? 15.90265 18.01313 60.71116 1.000 35.49029 81 GLY A O 1
ATOM 1263 N N . ASP A 1 82 ? 17.10922 19.82249 61.22678 1.000 36.12560 82 ASP A N 1
ATOM 1264 C CA . ASP A 1 82 ? 15.94805 20.57589 61.65464 1.000 34.48985 82 ASP A CA 1
ATOM 1265 C C . ASP A 1 82 ? 15.22539 21.09291 60.42168 1.000 37.96035 82 ASP A C 1
ATOM 1266 O O . ASP A 1 82 ? 15.86402 21.49912 59.44512 1.000 37.66602 82 ASP A O 1
ATOM 1275 N N . VAL A 1 83 ? 13.87921 21.07261 60.48249 1.000 42.16614 83 VAL A N 1
ATOM 1276 C CA . VAL A 1 83 ? 13.05822 21.47086 59.33661 1.000 37.17870 83 VAL A CA 1
ATOM 1277 C C . VAL A 1 83 ? 13.40274 22.88913 58.92065 1.000 35.07747 83 VAL A C 1
ATOM 1278 O O . VAL A 1 83 ? 13.34165 23.24215 57.73995 1.000 45.65850 83 VAL A O 1
ATOM 1291 N N . GLY A 1 84 ? 13.77547 23.72115 59.88251 1.000 41.41627 84 GLY A N 1
ATOM 1292 C CA . GLY A 1 84 ? 14.20570 25.07601 59.59326 1.000 39.78250 84 GLY A CA 1
ATOM 1293 C C . GLY A 1 84 ? 15.48672 25.17709 58.80049 1.000 42.03448 84 GLY A C 1
ATOM 1294 O O . GLY A 1 84 ? 15.77948 26.25325 58.26475 1.000 42.35178 84 GLY A O 1
ATOM 1298 N N . ASP A 1 85 ? 16.25451 24.09343 58.69666 1.000 34.79848 85 ASP A N 1
ATOM 1299 C CA . ASP A 1 85 ? 17.49684 24.20563 57.96378 1.000 36.59078 85 ASP A CA 1
ATOM 1300 C C . ASP A 1 85 ? 17.26561 24.41343 56.47225 1.000 38.52911 85 ASP A C 1
ATOM 1301 O O . ASP A 1 85 ? 18.17261 24.88299 55.77769 1.000 47.05287 85 ASP A O 1
ATOM 1310 N N . LEU A 1 86 ? 16.08401 24.05687 55.96260 1.000 38.00247 86 LEU A N 1
ATOM 1311 C CA . LEU A 1 86 ? 15.76837 24.30033 54.55673 1.000 32.11043 86 LEU A CA 1
ATOM 1312 C C . LEU A 1 86 ? 15.84113 25.76269 54.18270 1.000 42.46916 86 LEU A C 1
ATOM 1313 O O . LEU A 1 86 ? 16.13907 26.08658 53.02236 1.000 45.78810 86 LEU A O 1
ATOM 1329 N N . GLU A 1 87 ? 15.58900 26.65738 55.13872 1.000 46.56085 87 GLU A N 1
ATOM 1330 C CA . GLU A 1 87 ? 15.54315 28.07972 54.80920 1.000 45.66615 87 GLU A CA 1
ATOM 1331 C C . GLU A 1 87 ? 16.90404 28.60204 54.37250 1.000 62.87803 87 GLU A C 1
ATOM 1332 O O . GLU A 1 87 ? 16.97252 29.56805 53.59401 1.000 55.88908 87 GLU A O 1
ATOM 1344 N N . PHE A 1 88 ? 17.99706 27.98440 54.84122 1.000 41.60733 88 PHE A N 1
ATOM 1345 C CA . PHE A 1 88 ? 19.32773 28.50021 54.52618 1.000 48.08437 88 PHE A CA 1
ATOM 1346 C C . PHE A 1 88 ? 20.25219 27.53324 53.81514 1.000 54.19396 88 PHE A C 1
ATOM 1347 O O . PHE A 1 88 ? 21.23871 27.98698 53.22471 1.000 52.04769 88 PHE A O 1
ATOM 1364 N N . CYS A 1 89 ? 20.00282 26.23801 53.88102 1.000 46.45824 89 CYS A N 1
ATOM 1365 C CA . CYS A 1 89 ? 20.87238 25.26306 53.21412 1.000 63.42099 89 CYS A CA 1
ATOM 1366 C C . CYS A 1 89 ? 20.61342 25.20906 51.68909 1.000 48.31210 89 CYS A C 1
ATOM 1367 O O . CYS A 1 89 ? 19.77477 25.95497 51.15301 1.000 74.59638 89 CYS A O 1
#

Solvent-accessible surface area: 5278 Å² total; per-residue (Å²): 149,89,12,90,39,3,103,17,132,68,4,35,93,37,3,66,98,11,71,90,116,122,76,94,122,3,64,54,115,2,31,68,66,8,45,135,104,64,29,90,65,7,72,113,129,40,0,55,3,7,15,54,2,2,51,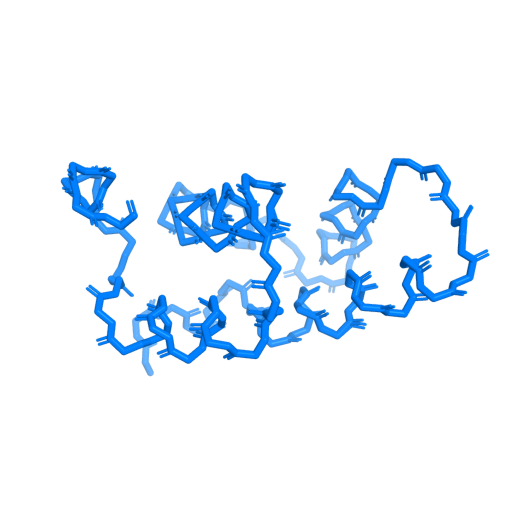88,52,57,80,139,43,158,92,25,68,134,5,37,110,34,10,50,119,58,7,77,7,82,93,34,12,51,159,122,43

Foldseek 3Di:
DLCVLQCVVQLVVQLVVCVVVVHPPSNPVSLVVCCVVRNDSNVDQLNVQLVCQLVVDVPVDHDSPCSVVVSVVPRRSPPVVVVPD

Secondary structure (DSSP, 8-state):
-TTGGG-HHHHHHHHHHHHHTT-S-HHHHHHHHHHHHH-GGGGSHHHHHHHHHHHHHHHTS--HHHHHHHHHHH--S-GGGGGT-

Nearest PDB structures (foldseek):
  8amy-assembly1_A  TM=1.012E+00  e=2.582E-13  Conus mucronatus
  7px2-assembly1_A  TM=9.867E-01  e=3.498E-11  Conus mucronatus

Organism: Conus mucronatus (NCBI:txid1127826)

Sequence (85 aa):
DNLTHCRLFEFRLLCLLECMMSLTLDHCYARCTTVITQIHGSDTNRFDCTIFKTCYYRCYYVLGKTEDHCWKGTATSVTGDVGDLEFC

Radius of gyration: 12.14 Å; Cα contacts (8 Å, |Δi|>4): 76; chains: 1; bounding box: 20×31×32 Å

B-factor: mean 44.52, std 23.03, range [19.43, 192.32]